Protein AF-A0A7C4XI06-F1 (afdb_monomer)

Secondary structure (DSSP, 8-state):
---PPTTTS---EE-S--SSGGG--GGGSEE-S--S-----EEEEEEE---TTSTT---EEEEEEEE-

Radius of gyration: 18.59 Å; Cα contacts (8 Å, |Δi|>4): 65; chains: 1; bound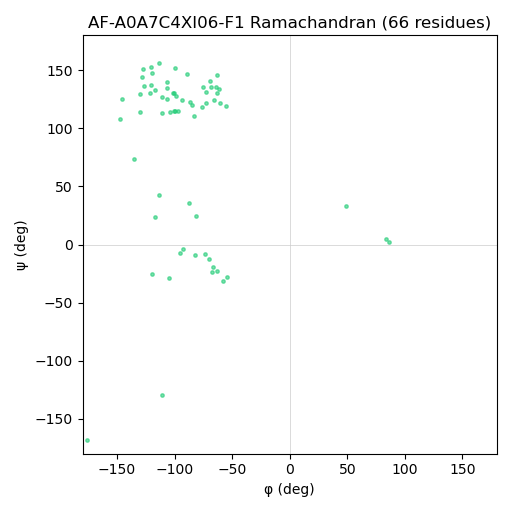ing box: 41×24×46 Å

Nearest PDB structures (foldseek):
  6j0n-assembly1_n  TM=6.667E-01  e=9.784E+00  Photorhabdus asymbiotica subsp. asymbiotica ATCC 43949
  7aeb-assembly1_Y  TM=4.481E-01  e=3.053E+00  Algoriphagus machipongonensis

Mean predicted aligned error: 10.78 Å

Structure (mmCIF, N/CA/C/O backbone):
data_AF-A0A7C4XI06-F1
#
_entry.id   AF-A0A7C4XI06-F1
#
loop_
_atom_site.group_PDB
_atom_site.id
_atom_site.type_symbol
_atom_site.label_atom_id
_atom_site.label_alt_id
_atom_site.label_comp_id
_atom_site.label_asym_id
_atom_site.label_entity_id
_atom_site.label_seq_id
_atom_site.pdbx_PDB_ins_code
_atom_site.Cartn_x
_atom_site.Cartn_y
_atom_site.Cartn_z
_atom_site.occupancy
_atom_site.B_iso_or_equiv
_atom_site.auth_seq_id
_atom_site.auth_comp_id
_atom_site.auth_asym_id
_atom_site.auth_atom_id
_atom_site.pdbx_PDB_model_num
ATOM 1 N N . MET A 1 1 ? 17.781 -12.431 -13.268 1.00 52.81 1 MET A N 1
ATOM 2 C CA . MET A 1 1 ? 17.378 -11.732 -12.031 1.00 52.81 1 MET A CA 1
ATOM 3 C C . MET A 1 1 ? 17.321 -10.259 -12.375 1.00 52.81 1 MET A C 1
ATOM 5 O O . MET A 1 1 ? 18.350 -9.750 -12.804 1.00 52.81 1 MET A O 1
ATOM 9 N N . PRO A 1 2 ? 16.147 -9.620 -12.340 1.00 53.06 2 PRO A N 1
ATOM 10 C CA . PRO A 1 2 ? 16.054 -8.196 -12.629 1.00 53.06 2 PRO A CA 1
ATOM 11 C C . PRO A 1 2 ? 16.739 -7.395 -11.504 1.00 53.06 2 PRO A C 1
ATOM 13 O O . PRO A 1 2 ? 16.585 -7.714 -10.330 1.00 53.06 2 PRO A O 1
ATOM 16 N N . 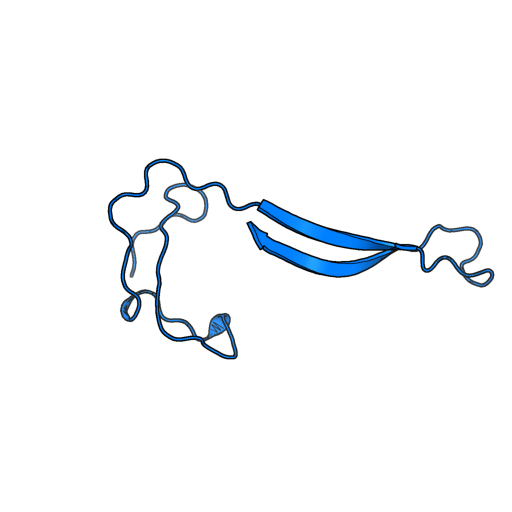ASP A 1 3 ? 17.540 -6.397 -11.877 1.00 64.50 3 ASP A N 1
ATOM 17 C CA . ASP A 1 3 ? 18.493 -5.672 -11.013 1.00 64.50 3 ASP A CA 1
ATOM 18 C C . ASP A 1 3 ? 17.855 -4.476 -10.268 1.00 64.50 3 ASP A C 1
ATOM 20 O O . ASP A 1 3 ? 18.450 -3.407 -10.132 1.00 64.50 3 ASP A O 1
ATOM 24 N N . PHE A 1 4 ? 16.588 -4.591 -9.854 1.00 61.75 4 PHE A N 1
ATOM 25 C CA . PHE A 1 4 ? 15.904 -3.497 -9.155 1.00 61.75 4 PHE A CA 1
ATOM 26 C C . PHE A 1 4 ? 16.021 -3.645 -7.633 1.00 61.75 4 PHE A C 1
ATOM 28 O O . PHE A 1 4 ? 15.621 -4.649 -7.047 1.00 61.75 4 PHE A O 1
ATOM 35 N N . LEU A 1 5 ? 16.548 -2.606 -6.977 1.00 58.28 5 LEU A N 1
ATOM 36 C CA . LEU A 1 5 ? 16.516 -2.477 -5.523 1.00 58.28 5 LEU A CA 1
ATOM 37 C C . LEU A 1 5 ? 15.183 -1.850 -5.112 1.00 58.28 5 LEU A C 1
ATOM 39 O O . LEU A 1 5 ? 14.856 -0.729 -5.519 1.00 58.28 5 LEU A O 1
ATOM 43 N N . LEU A 1 6 ? 14.421 -2.588 -4.302 1.00 57.69 6 LEU A N 1
ATOM 44 C CA . LEU A 1 6 ? 13.123 -2.161 -3.791 1.00 57.69 6 LEU A CA 1
ATOM 45 C C . LEU A 1 6 ? 13.262 -0.809 -3.067 1.00 57.69 6 LEU A C 1
ATOM 47 O O . LEU A 1 6 ? 14.008 -0.697 -2.099 1.00 57.69 6 LEU A O 1
ATOM 51 N N . GLY A 1 7 ? 12.565 0.218 -3.561 1.00 59.28 7 GLY A N 1
ATOM 52 C CA . GLY A 1 7 ? 12.550 1.561 -2.967 1.00 59.28 7 GLY A CA 1
ATOM 53 C C . GLY A 1 7 ? 13.670 2.518 -3.398 1.00 59.28 7 GLY A C 1
ATOM 54 O O . GLY A 1 7 ? 13.690 3.638 -2.900 1.00 59.28 7 GLY A O 1
ATOM 55 N N . MET A 1 8 ? 14.577 2.128 -4.307 1.00 58.56 8 MET A N 1
ATOM 56 C CA . MET A 1 8 ? 15.707 2.990 -4.715 1.00 58.56 8 MET A CA 1
ATOM 57 C C . MET A 1 8 ? 15.724 3.349 -6.209 1.00 58.56 8 MET A C 1
ATOM 59 O O . MET A 1 8 ? 16.231 4.404 -6.564 1.00 58.56 8 MET A O 1
ATOM 63 N N . ASN A 1 9 ? 15.121 2.523 -7.074 1.00 66.38 9 ASN A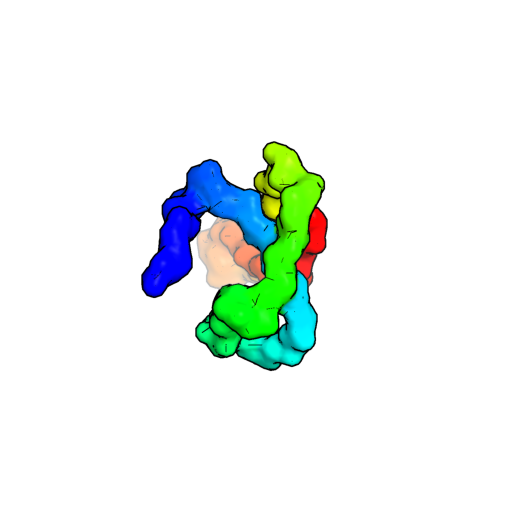 N 1
ATOM 64 C CA . ASN A 1 9 ? 15.012 2.759 -8.521 1.00 66.38 9 ASN A CA 1
ATOM 65 C C . ASN A 1 9 ? 13.587 2.447 -9.007 1.00 66.38 9 ASN A C 1
ATOM 67 O O . ASN A 1 9 ? 13.344 1.401 -9.613 1.00 66.38 9 ASN A O 1
ATOM 71 N N . ALA A 1 10 ? 12.625 3.316 -8.689 1.00 67.50 10 ALA A N 1
ATOM 72 C CA . ALA A 1 10 ? 11.241 3.135 -9.119 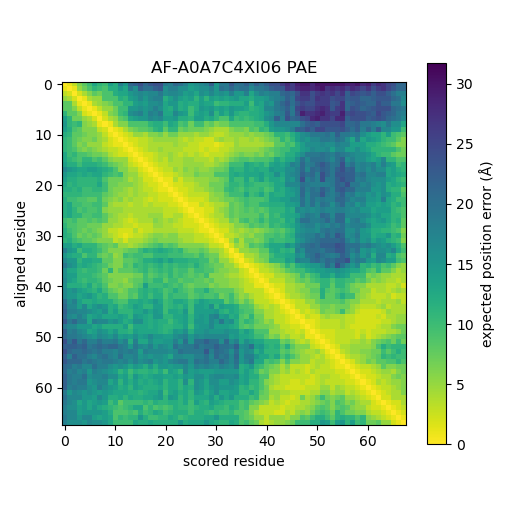1.00 67.50 10 ALA A CA 1
ATOM 73 C C . ALA A 1 10 ? 11.130 3.245 -10.652 1.00 67.50 10 ALA A C 1
ATOM 75 O O . ALA A 1 10 ? 11.541 4.240 -11.246 1.00 67.50 10 ALA A O 1
ATOM 76 N N . LYS A 1 11 ? 10.569 2.212 -11.288 1.00 74.38 11 LYS A N 1
ATOM 77 C CA . LYS A 1 11 ? 10.304 2.139 -12.731 1.00 74.38 11 LYS A CA 1
ATOM 78 C C . LYS A 1 11 ? 8.849 1.751 -12.960 1.00 74.38 11 LYS A C 1
ATOM 80 O O . LYS A 1 11 ? 8.304 0.948 -12.205 1.00 74.38 11 LYS A O 1
ATOM 85 N N . ILE A 1 12 ? 8.237 2.305 -14.005 1.00 78.44 12 ILE A N 1
ATOM 86 C CA . ILE A 1 12 ? 6.856 1.993 -14.386 1.00 78.44 12 ILE A CA 1
ATOM 87 C C . ILE A 1 12 ? 6.874 0.963 -15.515 1.00 78.44 12 ILE A C 1
ATOM 89 O O . ILE A 1 12 ? 7.527 1.162 -16.542 1.00 78.44 12 ILE A O 1
ATOM 93 N N . TYR A 1 13 ? 6.125 -0.119 -15.318 1.00 82.06 13 TYR A N 1
ATOM 94 C CA . TYR A 1 13 ? 5.920 -1.185 -16.293 1.00 82.06 13 TYR A CA 1
ATOM 95 C C . TYR A 1 13 ? 4.436 -1.252 -16.663 1.00 82.06 13 TYR A C 1
ATOM 97 O O . TYR A 1 13 ? 3.581 -1.236 -15.779 1.00 82.06 13 TYR A O 1
ATOM 105 N N . GLN A 1 14 ? 4.124 -1.328 -17.958 1.00 82.88 14 GLN A N 1
ATOM 106 C CA . GLN A 1 14 ? 2.749 -1.418 -18.467 1.00 82.88 14 GLN A CA 1
ATOM 107 C C . GLN A 1 14 ? 2.521 -2.703 -19.276 1.00 82.88 14 GLN A C 1
ATOM 109 O O . GLN A 1 14 ? 3.424 -3.183 -19.965 1.00 82.88 14 GLN A O 1
ATOM 114 N N . GLY A 1 15 ? 1.303 -3.247 -19.226 1.00 84.12 15 GLY A N 1
ATOM 115 C CA . GLY A 1 15 ? 0.918 -4.451 -19.966 1.00 84.12 15 GLY A CA 1
ATOM 116 C C . GLY A 1 15 ? -0.560 -4.805 -19.809 1.00 84.12 15 GLY A C 1
ATOM 117 O O . GLY A 1 15 ? -1.355 -3.995 -19.334 1.00 84.12 15 GLY A O 1
ATOM 118 N N . ALA A 1 16 ? -0.933 -6.010 -20.249 1.00 83.19 16 ALA A N 1
ATOM 119 C CA . ALA A 1 16 ? -2.306 -6.498 -20.151 1.00 83.19 16 ALA A CA 1
ATOM 120 C C . ALA A 1 16 ? -2.753 -6.632 -18.684 1.00 83.19 16 ALA A C 1
ATOM 122 O O . ALA A 1 16 ? -1.958 -6.979 -17.812 1.00 83.19 16 ALA A O 1
ATOM 123 N N . ALA A 1 17 ? -4.039 -6.380 -18.423 1.00 78.94 17 ALA A N 1
ATOM 124 C CA . ALA A 1 17 ? -4.604 -6.523 -17.087 1.00 78.94 17 ALA A CA 1
ATOM 125 C C . ALA A 1 17 ? -4.528 -7.986 -16.618 1.00 78.94 17 ALA A C 1
ATOM 127 O O . ALA A 1 17 ? -4.972 -8.892 -17.324 1.00 78.94 17 ALA A O 1
ATOM 128 N N . ALA A 1 18 ? -4.009 -8.203 -15.410 1.00 80.06 18 ALA A N 1
ATOM 129 C CA . ALA A 1 18 ? -4.044 -9.490 -14.727 1.00 80.06 18 ALA A CA 1
ATOM 130 C C . ALA A 1 18 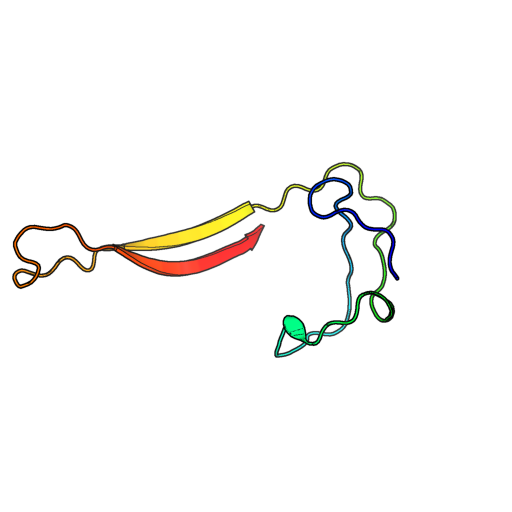? -5.057 -9.433 -13.578 1.00 80.06 18 ALA A C 1
ATOM 132 O O . ALA A 1 18 ? -5.139 -8.433 -12.867 1.00 80.06 18 ALA A O 1
ATOM 133 N N . ALA A 1 19 ? -5.821 -10.512 -13.386 1.00 77.44 19 ALA A N 1
ATOM 134 C CA . ALA A 1 19 ? -6.768 -10.623 -12.273 1.00 77.44 19 ALA A CA 1
ATOM 135 C C . ALA A 1 19 ? -6.064 -10.712 -10.906 1.00 77.44 19 ALA A C 1
ATOM 137 O O . ALA A 1 19 ? -6.645 -10.359 -9.885 1.00 77.44 19 ALA A O 1
ATOM 138 N N . ASP A 1 20 ? -4.811 -11.164 -10.900 1.00 80.50 20 ASP A N 1
ATOM 139 C CA . ASP A 1 20 ? -3.967 -11.259 -9.719 1.00 80.50 20 ASP A CA 1
ATOM 140 C C . ASP A 1 20 ? -2.618 -10.598 -10.018 1.00 80.50 20 ASP A C 1
ATOM 142 O O . ASP A 1 20 ? -1.846 -11.067 -10.858 1.00 80.50 20 ASP A O 1
ATOM 146 N N . ALA A 1 21 ? -2.332 -9.498 -9.324 1.00 74.00 21 ALA A N 1
ATOM 147 C CA . ALA A 1 21 ? -1.093 -8.749 -9.498 1.00 74.00 21 ALA A CA 1
ATOM 148 C C . ALA A 1 21 ? 0.156 -9.568 -9.122 1.00 74.00 21 ALA A C 1
ATOM 150 O O . ALA A 1 21 ? 1.236 -9.285 -9.634 1.00 74.00 21 ALA A O 1
ATOM 151 N N . SER A 1 22 ? 0.027 -10.606 -8.284 1.00 77.81 22 SER A N 1
ATOM 152 C CA . SER A 1 22 ? 1.142 -11.494 -7.922 1.00 77.81 22 SER A CA 1
ATOM 153 C C . SER A 1 22 ? 1.601 -12.402 -9.069 1.00 77.81 22 SER A C 1
ATOM 155 O O . SER A 1 22 ? 2.679 -12.988 -8.998 1.00 77.81 22 SER A O 1
ATOM 157 N N . THR A 1 23 ? 0.810 -12.487 -10.144 1.00 80.12 23 THR A N 1
ATOM 158 C CA . THR A 1 23 ? 1.116 -13.280 -11.345 1.00 80.12 23 THR A CA 1
ATOM 159 C C . THR A 1 23 ? 1.826 -12.482 -12.438 1.00 80.12 23 THR A C 1
ATOM 161 O O . THR A 1 23 ? 2.198 -13.045 -13.468 1.00 80.12 23 THR A O 1
ATOM 164 N N . LEU A 1 24 ? 2.017 -11.175 -12.235 1.00 79.50 24 LEU A N 1
ATOM 165 C CA . LEU A 1 24 ? 2.687 -10.308 -13.198 1.00 79.50 24 LEU A CA 1
ATOM 166 C C . LEU A 1 24 ? 4.193 -10.596 -13.221 1.00 79.50 24 LEU A C 1
ATOM 168 O O . LEU A 1 24 ? 4.880 -10.445 -12.212 1.00 79.50 24 LEU A O 1
ATOM 172 N N . ASP A 1 25 ? 4.709 -10.957 -14.397 1.00 81.00 25 ASP A N 1
ATOM 173 C CA . ASP A 1 25 ? 6.146 -11.064 -14.655 1.00 81.00 25 ASP A CA 1
ATOM 174 C C . ASP A 1 25 ? 6.658 -9.771 -15.321 1.00 81.00 25 ASP A C 1
ATOM 176 O O . ASP A 1 25 ? 6.290 -9.497 -16.471 1.00 81.00 25 ASP A O 1
ATOM 180 N N . PRO A 1 26 ? 7.537 -8.990 -14.661 1.00 74.38 26 PRO A N 1
ATOM 181 C CA . P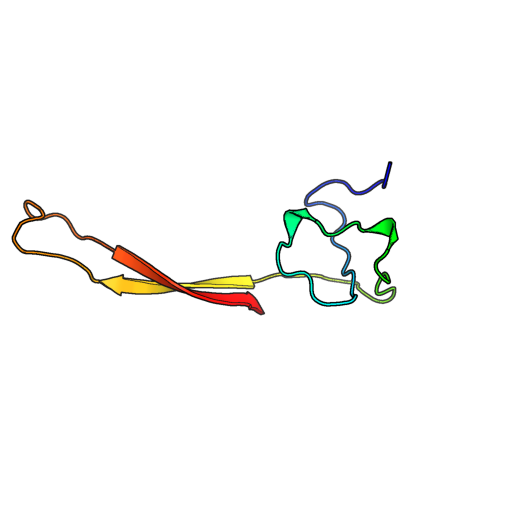RO A 1 26 ? 8.126 -7.777 -15.224 1.00 74.38 26 PRO A CA 1
ATOM 182 C C . PRO A 1 26 ? 8.826 -7.982 -16.571 1.00 74.38 26 PRO A C 1
ATOM 184 O O . PRO A 1 26 ? 8.862 -7.053 -17.373 1.00 74.38 26 PRO A O 1
ATOM 187 N N . ALA A 1 27 ? 9.353 -9.179 -16.856 1.00 78.88 27 ALA A N 1
ATOM 188 C CA . ALA A 1 27 ? 10.006 -9.477 -18.132 1.00 78.88 27 ALA A CA 1
ATOM 189 C C . ALA A 1 27 ? 9.034 -9.467 -19.326 1.00 78.88 27 ALA A C 1
ATOM 191 O O . ALA A 1 27 ? 9.462 -9.333 -20.472 1.00 78.88 27 ALA A O 1
ATOM 192 N N . THR A 1 28 ? 7.733 -9.602 -19.063 1.00 80.31 28 THR A N 1
ATOM 193 C CA . THR A 1 28 ? 6.670 -9.593 -20.080 1.00 80.31 28 THR A CA 1
ATOM 194 C C . THR A 1 28 ? 6.029 -8.216 -20.273 1.00 80.31 28 THR A C 1
ATOM 196 O O . THR A 1 28 ? 5.228 -8.029 -21.190 1.00 80.31 28 THR A O 1
ATOM 199 N N . LEU A 1 29 ? 6.380 -7.244 -19.426 1.00 81.44 29 LEU A N 1
ATOM 200 C CA . LEU A 1 29 ? 5.811 -5.900 -19.413 1.00 81.44 29 LEU A CA 1
ATOM 201 C C . LEU A 1 29 ? 6.735 -4.902 -20.120 1.00 81.44 29 LEU A C 1
ATOM 203 O O . LEU A 1 29 ? 7.954 -5.056 -20.156 1.00 81.44 29 LEU A O 1
ATOM 207 N N . THR A 1 30 ? 6.156 -3.842 -20.679 1.00 82.94 30 THR A N 1
ATOM 208 C CA . THR A 1 30 ? 6.928 -2.785 -21.347 1.00 82.94 30 THR A CA 1
ATOM 209 C C . THR A 1 30 ? 7.373 -1.737 -20.331 1.00 82.94 30 THR A C 1
ATOM 211 O O . THR A 1 30 ? 6.529 -1.139 -19.662 1.00 82.94 30 THR A O 1
ATOM 214 N N . GLU A 1 31 ? 8.683 -1.494 -20.229 1.00 81.12 31 GLU A N 1
ATOM 215 C CA . GLU A 1 31 ? 9.249 -0.426 -19.392 1.00 81.12 31 GLU A CA 1
ATOM 216 C C . GLU A 1 31 ? 8.987 0.955 -20.012 1.00 81.12 31 GLU A C 1
ATOM 218 O O . GLU A 1 31 ? 9.268 1.187 -21.191 1.00 81.12 31 GLU A O 1
ATOM 223 N N . MET A 1 32 ? 8.490 1.899 -19.212 1.00 80.44 32 MET A N 1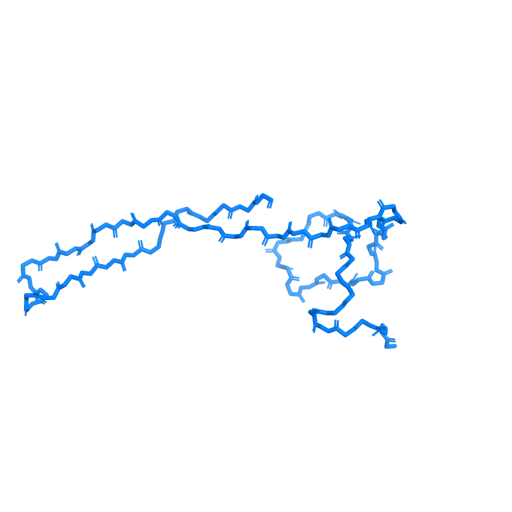
ATOM 224 C CA . MET A 1 32 ? 8.358 3.297 -19.616 1.00 80.44 32 MET A CA 1
ATOM 225 C C . MET A 1 32 ? 9.695 4.029 -19.409 1.00 80.44 32 MET A C 1
ATOM 227 O O . MET A 1 32 ? 10.134 4.238 -18.283 1.00 80.44 32 MET A O 1
ATOM 231 N N . GLY A 1 33 ? 10.363 4.403 -20.506 1.00 70.94 33 GLY A N 1
ATOM 232 C CA . GLY A 1 33 ? 11.773 4.828 -20.482 1.00 70.94 33 GLY A CA 1
ATOM 233 C C . GLY A 1 33 ? 12.064 6.284 -20.087 1.00 70.94 33 GLY A C 1
ATOM 234 O O . GLY A 1 33 ? 13.225 6.641 -19.914 1.00 70.94 33 GLY A O 1
ATOM 235 N N . ASN A 1 34 ? 11.058 7.152 -19.959 1.00 68.75 34 ASN A N 1
ATOM 236 C CA . ASN A 1 34 ? 11.231 8.589 -19.696 1.00 68.75 34 ASN A CA 1
ATOM 237 C C . ASN A 1 34 ? 10.697 9.014 -18.322 1.00 68.75 34 ASN A C 1
ATOM 239 O O . ASN A 1 34 ? 10.055 10.054 -18.186 1.00 68.75 34 ASN A O 1
ATOM 243 N N . VAL A 1 35 ? 10.972 8.215 -17.300 1.00 66.75 35 VAL A N 1
ATOM 244 C CA . VAL A 1 35 ? 10.470 8.440 -15.949 1.00 66.75 35 VAL A CA 1
ATOM 245 C C . VAL A 1 35 ? 11.603 8.987 -15.082 1.00 66.75 35 VAL A C 1
ATOM 247 O O . VAL A 1 35 ? 12.611 8.315 -14.886 1.00 66.75 35 VAL A O 1
ATOM 250 N N . LYS A 1 36 ? 11.474 10.238 -14.625 1.00 64.44 36 LYS A N 1
ATOM 251 C CA . LYS A 1 36 ? 12.519 10.922 -13.841 1.00 64.44 36 LYS A CA 1
ATOM 252 C C . LYS A 1 36 ? 12.206 11.024 -12.351 1.00 64.44 36 LYS A C 1
ATOM 254 O O . LYS A 1 36 ? 13.146 10.975 -11.575 1.00 64.44 36 LYS A O 1
ATOM 259 N N . ASP A 1 37 ? 10.925 11.068 -11.980 1.00 68.31 37 ASP A N 1
ATOM 260 C CA . ASP A 1 37 ? 10.463 11.115 -10.590 1.00 68.31 37 ASP A CA 1
ATOM 261 C C . ASP A 1 37 ? 9.124 10.368 -10.477 1.00 68.31 37 ASP A C 1
ATOM 263 O O . ASP A 1 37 ? 8.104 10.838 -10.982 1.00 68.31 37 ASP A O 1
ATOM 267 N N . VAL A 1 38 ? 9.127 9.179 -9.861 1.00 70.06 38 VAL A N 1
ATOM 268 C CA . VAL A 1 38 ? 7.900 8.409 -9.584 1.00 70.06 38 VAL A CA 1
ATOM 269 C C . VAL A 1 38 ? 7.516 8.599 -8.134 1.00 70.06 38 VAL A C 1
ATOM 271 O O . VAL A 1 38 ? 8.199 8.100 -7.240 1.00 70.06 38 VAL A O 1
ATOM 274 N N . THR A 1 39 ? 6.375 9.237 -7.921 1.00 74.12 39 THR A N 1
ATOM 275 C CA . THR A 1 39 ? 5.676 9.210 -6.640 1.00 74.12 39 THR A CA 1
ATOM 276 C C . THR A 1 39 ? 4.398 8.418 -6.844 1.00 74.12 39 THR A C 1
ATOM 278 O O . THR A 1 39 ? 3.651 8.704 -7.773 1.00 74.12 39 THR A O 1
ATOM 281 N N . LEU A 1 40 ? 4.176 7.411 -6.003 1.00 75.06 40 LEU A N 1
ATOM 282 C CA . LEU A 1 40 ? 2.944 6.632 -5.983 1.00 75.06 40 LEU A CA 1
ATOM 283 C C . LEU A 1 40 ? 2.199 6.958 -4.694 1.00 75.06 40 LEU A C 1
ATOM 285 O O . LEU A 1 40 ? 2.680 6.615 -3.610 1.00 75.06 40 LEU A O 1
ATOM 289 N N . SER A 1 41 ? 1.046 7.609 -4.811 1.00 79.44 41 SER A N 1
ATOM 290 C CA . SER A 1 41 ? 0.215 7.950 -3.658 1.00 79.44 41 SER A CA 1
ATOM 291 C C . SER A 1 41 ? -0.918 6.941 -3.547 1.00 79.44 41 SER A C 1
ATOM 293 O O . SER A 1 41 ? -1.771 6.856 -4.427 1.00 79.44 41 SER A O 1
ATOM 295 N N . LEU A 1 42 ? -0.912 6.155 -2.468 1.00 82.38 42 LEU A N 1
ATOM 296 C CA . LEU A 1 42 ? -1.989 5.220 -2.156 1.00 82.38 42 LEU A CA 1
ATOM 297 C C . LEU A 1 42 ? -2.798 5.762 -0.988 1.00 82.38 42 LEU A C 1
ATOM 299 O O . LEU A 1 42 ? -2.253 5.993 0.092 1.00 82.38 42 LEU A O 1
ATOM 303 N N . GLU A 1 43 ? -4.100 5.893 -1.191 1.00 82.38 43 GLU A N 1
ATOM 304 C CA . GLU A 1 43 ? -5.026 6.376 -0.175 1.00 82.38 43 GLU A CA 1
ATOM 305 C C . GLU A 1 43 ? -6.191 5.395 -0.021 1.00 82.38 43 GLU A C 1
ATOM 307 O O . GLU A 1 43 ? -6.555 4.651 -0.935 1.00 82.38 43 GLU A O 1
ATOM 312 N N . ALA A 1 44 ? -6.763 5.340 1.176 1.00 85.38 44 ALA A N 1
ATOM 313 C CA . ALA A 1 44 ? -7.954 4.553 1.452 1.00 85.38 44 ALA A CA 1
ATOM 314 C C . ALA A 1 44 ? -8.960 5.449 2.163 1.00 85.38 44 ALA A C 1
ATOM 316 O O . ALA A 1 44 ? -8.620 6.080 3.163 1.00 85.38 44 ALA A O 1
ATOM 317 N N . GLY A 1 45 ? -10.200 5.486 1.677 1.00 82.62 45 GLY A N 1
ATOM 318 C CA . GLY A 1 45 ? 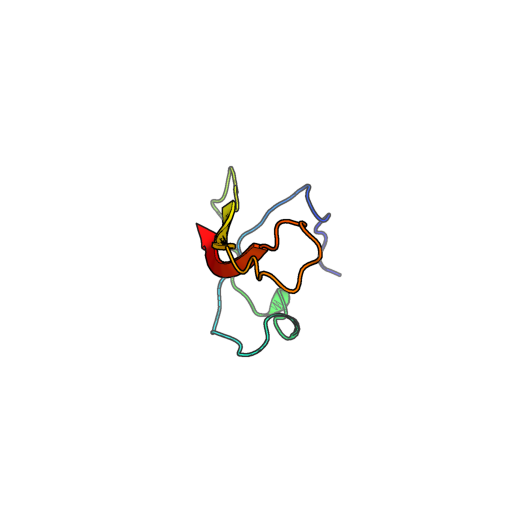-11.272 6.153 2.405 1.00 82.62 45 GLY A CA 1
ATOM 319 C C . GLY A 1 45 ? -11.513 5.442 3.736 1.00 82.62 45 GLY A C 1
ATOM 320 O O . GLY A 1 45 ? -11.582 4.212 3.771 1.00 82.62 45 GLY A O 1
ATOM 321 N N . GLU A 1 46 ? -11.673 6.179 4.829 1.00 88.81 46 GLU A N 1
ATOM 322 C CA . GLU A 1 46 ? -11.990 5.605 6.139 1.00 88.81 46 GLU A CA 1
ATOM 323 C C . GLU A 1 46 ? -13.477 5.765 6.464 1.00 88.81 46 GLU A C 1
ATOM 325 O O . GLU A 1 46 ? -14.034 6.860 6.373 1.00 88.81 46 GLU A O 1
ATOM 330 N N . ALA A 1 47 ? -14.119 4.673 6.881 1.00 84.06 47 ALA A N 1
ATOM 331 C CA . ALA A 1 47 ? -15.465 4.695 7.439 1.00 84.06 47 ALA A CA 1
ATOM 332 C C . ALA A 1 47 ? -15.429 4.463 8.950 1.00 84.06 47 ALA A C 1
ATOM 334 O O . ALA A 1 47 ? -14.766 3.544 9.440 1.00 84.06 47 ALA A O 1
ATOM 335 N N . ASP A 1 48 ? -16.195 5.273 9.680 1.00 85.38 48 ASP A N 1
ATOM 336 C CA . ASP A 1 48 ? -16.442 5.055 11.101 1.00 85.38 48 ASP A CA 1
ATOM 337 C C . ASP A 1 48 ? -17.449 3.912 11.269 1.00 85.38 48 ASP A C 1
ATOM 339 O O . ASP A 1 48 ? -18.589 3.985 10.807 1.00 85.38 48 ASP A O 1
ATOM 343 N N . ILE A 1 49 ? -17.008 2.843 11.923 1.00 86.81 49 ILE A N 1
ATOM 344 C CA . ILE A 1 49 ? -17.825 1.668 12.237 1.00 86.81 49 ILE A CA 1
ATOM 345 C C . ILE A 1 49 ? -17.967 1.491 13.751 1.00 86.81 49 ILE A C 1
ATOM 347 O O . ILE A 1 49 ? -18.196 0.384 14.242 1.00 86.81 49 ILE A O 1
ATOM 351 N N . THR A 1 50 ? -17.811 2.573 14.517 1.00 86.31 50 THR A N 1
ATOM 352 C CA . THR A 1 50 ? -17.926 2.551 15.974 1.00 86.31 50 THR A CA 1
ATOM 353 C C . THR A 1 50 ? -19.319 2.086 16.387 1.00 86.31 50 THR A C 1
ATOM 355 O O . THR A 1 50 ? -20.338 2.686 16.048 1.00 86.31 50 THR A O 1
ATOM 358 N N . THR A 1 51 ? -19.367 1.006 17.168 1.00 83.75 51 THR A N 1
ATOM 359 C CA . THR A 1 51 ? -20.617 0.468 17.714 1.00 83.75 51 THR A CA 1
ATOM 360 C C . THR A 1 51 ? -20.660 0.615 19.231 1.00 83.75 51 THR A C 1
ATOM 362 O O . THR A 1 51 ? -19.632 0.647 19.906 1.00 83.75 51 THR A O 1
ATOM 365 N N . ARG A 1 52 ? -21.873 0.642 19.805 1.00 81.50 52 ARG A N 1
ATOM 366 C CA . ARG A 1 52 ? -22.078 0.654 21.268 1.00 81.50 52 ARG A CA 1
ATOM 367 C C . ARG A 1 52 ? -21.439 -0.557 21.962 1.00 81.50 52 ARG A C 1
ATOM 369 O O . ARG A 1 52 ? -21.013 -0.447 23.105 1.00 81.50 52 ARG A O 1
ATOM 376 N N . ALA A 1 53 ? -21.379 -1.696 21.272 1.00 84.31 53 ALA A N 1
ATOM 377 C CA . ALA A 1 53 ? -20.770 -2.923 21.774 1.00 84.31 53 ALA A CA 1
ATOM 378 C C . ALA A 1 53 ? -19.232 -2.869 21.800 1.00 84.31 53 ALA A C 1
ATOM 380 O O . ALA A 1 53 ? -18.610 -3.757 22.373 1.00 84.31 53 ALA A O 1
ATOM 381 N N . ASN A 1 54 ? -18.609 -1.830 21.230 1.00 84.06 54 ASN A N 1
ATOM 382 C CA . ASN A 1 54 ? -17.156 -1.714 21.134 1.00 84.06 54 ASN A CA 1
ATOM 383 C C . ASN A 1 54 ? -16.484 -1.184 22.416 1.00 84.06 54 ASN A C 1
ATOM 385 O O . ASN A 1 54 ? -15.419 -0.576 22.354 1.00 84.06 54 ASN A O 1
ATOM 389 N N . SER A 1 55 ? -17.116 -1.356 23.582 1.00 84.81 55 SER A N 1
ATOM 390 C CA . SER A 1 55 ? -16.547 -1.026 24.900 1.00 84.81 55 SER A CA 1
ATOM 391 C C . SER A 1 55 ? -15.915 0.374 25.006 1.00 84.81 55 SER A C 1
ATOM 393 O O . SER A 1 55 ? -14.930 0.560 25.715 1.00 84.81 55 SER A O 1
ATOM 395 N N . GLY A 1 56 ? -16.464 1.359 24.286 1.00 81.81 56 GLY A N 1
ATOM 396 C CA . GLY A 1 56 ? -15.987 2.748 24.293 1.00 81.81 56 GLY A CA 1
ATOM 397 C C . GLY A 1 56 ? -14.805 3.060 23.366 1.00 81.81 56 GLY A C 1
ATOM 398 O O . GLY A 1 56 ? -14.326 4.190 23.376 1.00 81.81 56 GLY A O 1
ATOM 399 N N . TRP A 1 57 ? -14.346 2.109 22.552 1.00 86.50 57 TRP A N 1
ATOM 400 C CA . TRP A 1 57 ? -13.260 2.323 21.594 1.00 86.50 57 TRP A CA 1
ATOM 401 C C . TRP A 1 57 ? -13.788 2.819 20.247 1.00 86.50 57 TRP A C 1
ATOM 403 O O . TRP A 1 57 ? -14.867 2.418 19.803 1.00 86.50 57 TRP A O 1
ATOM 413 N N . ARG A 1 58 ? -13.011 3.667 19.568 1.00 86.19 58 ARG A N 1
ATOM 414 C CA . ARG A 1 58 ? -13.290 4.054 18.180 1.00 86.19 58 ARG A CA 1
ATOM 415 C C . ARG A 1 58 ? -12.904 2.907 17.248 1.00 86.19 58 ARG A C 1
ATOM 417 O O . ARG A 1 58 ? -11.836 2.324 17.424 1.00 86.19 58 ARG A O 1
ATOM 424 N N . ALA A 1 59 ? -13.758 2.589 16.281 1.00 85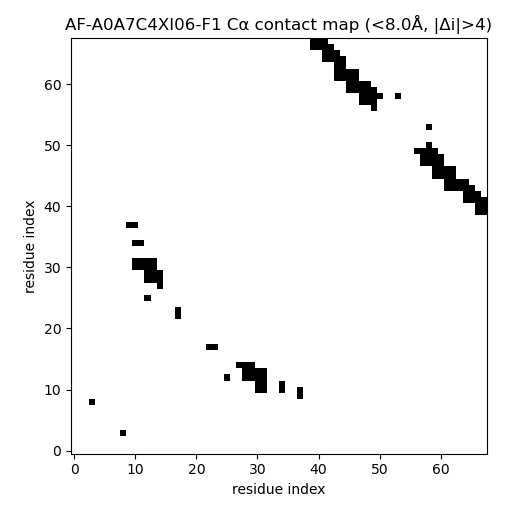.88 59 ALA A N 1
ATOM 425 C CA . ALA A 1 59 ? -13.477 1.581 15.264 1.00 85.88 59 ALA A CA 1
ATOM 426 C C . ALA A 1 59 ? -13.557 2.199 13.868 1.00 85.88 59 ALA A C 1
ATOM 428 O O . ALA A 1 59 ? -14.547 2.843 13.523 1.00 85.88 59 ALA A O 1
ATOM 429 N N . THR A 1 60 ? -12.525 1.962 13.065 1.00 87.50 60 THR A N 1
ATOM 430 C CA . THR A 1 60 ? -12.413 2.483 11.702 1.00 87.50 60 THR A CA 1
ATOM 431 C C . THR A 1 60 ? -12.154 1.330 10.744 1.00 87.50 60 THR A C 1
ATOM 433 O O . THR A 1 60 ? -11.347 0.448 11.044 1.00 87.50 60 THR A O 1
ATOM 436 N N . ALA A 1 61 ? -12.839 1.325 9.602 1.00 86.38 61 ALA A N 1
ATOM 437 C CA . ALA A 1 61 ? -12.626 0.348 8.541 1.00 86.38 61 ALA A CA 1
ATOM 438 C C . ALA A 1 61 ? -12.211 1.047 7.238 1.00 86.38 61 ALA A C 1
ATOM 440 O O . ALA A 1 61 ? -12.811 2.067 6.881 1.00 86.38 61 ALA A O 1
ATOM 441 N N . PRO A 1 62 ? -11.219 0.506 6.508 1.00 84.75 62 PRO A N 1
ATOM 442 C CA . PRO A 1 62 ? -10.880 0.999 5.183 1.00 84.75 62 PRO A CA 1
ATOM 443 C C . PRO A 1 62 ? -11.998 0.658 4.194 1.00 84.75 62 PRO A C 1
ATOM 445 O O . PRO A 1 62 ? -12.574 -0.431 4.231 1.00 84.75 62 PRO A O 1
ATOM 448 N N . THR A 1 63 ? -12.289 1.595 3.301 1.00 82.25 63 THR A N 1
ATOM 449 C CA . THR A 1 63 ? -13.311 1.472 2.258 1.00 82.25 63 THR A CA 1
ATOM 450 C C . THR A 1 63 ? -12.651 1.391 0.881 1.00 82.25 63 THR A C 1
ATOM 452 O O . THR A 1 63 ? -11.762 0.564 0.675 1.00 82.25 63 THR A O 1
ATOM 455 N N . LEU A 1 64 ? -13.085 2.211 -0.077 1.00 85.50 64 LEU A N 1
ATOM 456 C CA . LEU A 1 64 ? -12.491 2.278 -1.405 1.00 85.50 64 LEU A CA 1
ATOM 457 C C . LEU A 1 64 ? -11.023 2.705 -1.289 1.00 85.50 64 LEU A C 1
ATOM 459 O O . LEU A 1 64 ? -10.683 3.623 -0.541 1.00 85.50 64 LEU A O 1
ATOM 463 N N . ARG A 1 65 ? -10.161 1.991 -2.013 1.00 83.62 65 ARG A N 1
ATOM 464 C CA . ARG A 1 65 ? -8.739 2.303 -2.152 1.00 83.62 65 ARG A CA 1
ATOM 465 C C . ARG A 1 65 ? -8.521 2.998 -3.482 1.00 83.62 65 ARG A C 1
ATOM 467 O O . ARG A 1 65 ? -8.966 2.491 -4.511 1.00 83.62 65 ARG A O 1
ATOM 474 N N . GLU A 1 66 ? -7.820 4.116 -3.437 1.00 83.38 66 GLU A N 1
ATOM 475 C CA . GLU A 1 66 ? -7.496 4.944 -4.589 1.00 83.38 66 GLU A CA 1
ATOM 476 C C . GLU A 1 66 ? -5.978 5.057 -4.733 1.00 83.38 66 GLU A C 1
ATOM 478 O O . GLU A 1 66 ? -5.215 4.884 -3.778 1.00 83.38 66 GLU A O 1
ATOM 483 N N . CYS A 1 67 ? -5.536 5.264 -5.968 1.00 73.19 67 CYS A N 1
ATOM 484 C CA . CYS A 1 67 ? -4.129 5.308 -6.327 1.00 73.19 67 CYS A CA 1
ATOM 485 C C . CYS A 1 67 ? -3.950 6.324 -7.458 1.00 73.19 67 CYS A C 1
ATOM 487 O O . CYS A 1 67 ? -4.639 6.209 -8.478 1.00 73.19 67 CYS A O 1
ATOM 489 N N . SER A 1 68 ? -3.063 7.303 -7.266 1.00 67.81 68 SER A N 1
ATOM 490 C CA . SER A 1 68 ? -2.743 8.368 -8.231 1.00 67.81 68 SER A CA 1
ATOM 491 C C . SER A 1 68 ? -1.246 8.493 -8.463 1.00 67.81 68 SER A C 1
ATOM 493 O O . SER A 1 68 ? -0.510 8.407 -7.447 1.00 67.81 68 SER A O 1
#

pLDDT: mean 77.19, std 9.09, range [52.81, 88.81]

Foldseek 3Di:
DDPDDPPPDDWDWDDDDDPDPVPDDSVPTDTDDPDDDDDKDKDFDKDWPDDPVPVPDTDIDTDDIDID

Sequence (68 aa):
MPDFLLGMNAKIYQGAAAADASTLDPATLTEMGNVKDVTLSLEAGEADITTRANSGWRATAPTLRECS

Solvent-accessible surface area (backbone atoms only — not comparable to full-atom values): 4834 Å² total; per-residue (Å²): 131,84,91,68,54,90,93,76,60,84,77,55,68,49,71,83,90,63,99,50,76,89,73,65,57,73,90,80,34,50,72,58,87,86,76,88,80,84,77,80,49,76,49,60,45,76,41,83,63,60,48,89,85,45,81,86,48,89,38,77,43,78,57,65,72,50,76,93